Protein AF-A0A7V0X8E1-F1 (afdb_monomer)

Mean predicted aligned error: 9.31 Å

Structure (mmCIF, N/CA/C/O backbone):
data_AF-A0A7V0X8E1-F1
#
_entry.id   AF-A0A7V0X8E1-F1
#
loop_
_atom_site.group_PDB
_atom_site.id
_atom_site.type_symbol
_atom_site.label_atom_id
_atom_site.label_alt_id
_atom_site.label_comp_id
_atom_site.label_asym_id
_atom_site.label_entity_id
_atom_site.label_seq_id
_atom_site.pdbx_PDB_ins_code
_atom_site.Cartn_x
_atom_site.Cartn_y
_atom_site.Cartn_z
_atom_site.occupancy
_atom_site.B_iso_or_equiv
_atom_site.auth_seq_id
_atom_site.auth_comp_id
_atom_site.auth_asym_id
_atom_site.auth_atom_id
_atom_site.pdbx_PDB_model_num
ATOM 1 N N . MET A 1 1 ? 21.067 16.697 -11.226 1.00 57.28 1 MET A N 1
ATOM 2 C CA . MET A 1 1 ? 20.756 16.647 -9.777 1.00 57.28 1 MET A CA 1
ATOM 3 C C . MET A 1 1 ? 19.418 17.304 -9.412 1.00 57.28 1 MET A C 1
ATOM 5 O O . MET A 1 1 ? 18.752 16.781 -8.531 1.00 57.28 1 MET A O 1
ATOM 9 N N . GLY A 1 2 ? 18.959 18.362 -10.102 1.00 72.50 2 GLY A N 1
ATOM 10 C CA . GLY A 1 2 ? 17.669 19.014 -9.795 1.00 72.50 2 GLY A CA 1
ATOM 11 C C . GLY A 1 2 ? 16.407 18.147 -9.963 1.00 72.50 2 GLY A C 1
ATOM 12 O O . GLY A 1 2 ? 15.457 18.308 -9.205 1.00 72.50 2 GLY A O 1
ATOM 13 N N . GLU A 1 3 ? 16.393 17.184 -10.892 1.00 75.25 3 GLU A N 1
ATOM 14 C CA . GLU A 1 3 ? 15.221 16.308 -11.093 1.00 75.25 3 GLU A CA 1
ATOM 15 C C . GLU A 1 3 ? 14.997 15.318 -9.939 1.00 75.25 3 GLU A C 1
ATOM 17 O O . GLU A 1 3 ? 13.858 15.104 -9.531 1.00 75.25 3 GLU A O 1
ATOM 22 N N . ILE A 1 4 ? 16.069 14.800 -9.326 1.00 76.94 4 ILE A N 1
ATOM 23 C CA . ILE A 1 4 ? 15.967 13.937 -8.134 1.00 76.94 4 ILE A CA 1
ATOM 24 C C . ILE A 1 4 ? 15.405 14.744 -6.954 1.00 76.94 4 ILE A C 1
ATOM 26 O O . ILE A 1 4 ? 14.542 14.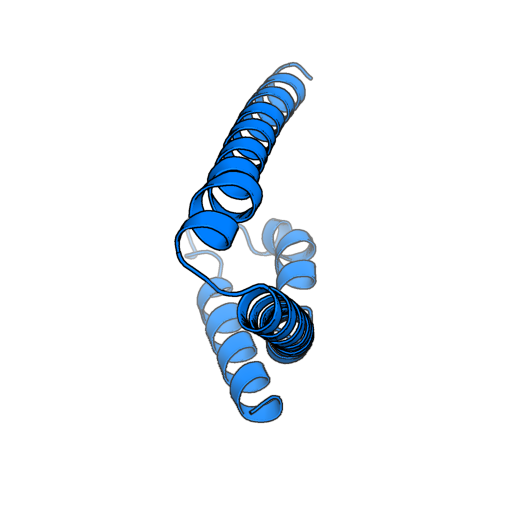262 -6.229 1.00 76.94 4 ILE A O 1
ATOM 30 N N . GLN A 1 5 ? 15.825 16.004 -6.800 1.00 78.44 5 GLN A N 1
ATOM 31 C CA . GLN A 1 5 ? 15.318 16.886 -5.747 1.00 78.44 5 GLN A CA 1
ATOM 32 C C . GLN A 1 5 ? 13.824 17.196 -5.930 1.00 78.44 5 GLN A C 1
ATOM 34 O O . GLN A 1 5 ? 13.054 17.086 -4.978 1.00 78.44 5 GLN A O 1
ATOM 39 N N . LYS A 1 6 ? 13.383 17.505 -7.159 1.00 82.88 6 LYS A N 1
ATOM 40 C CA . LYS A 1 6 ? 11.956 17.695 -7.473 1.00 82.88 6 LYS A CA 1
ATOM 41 C C . LYS A 1 6 ? 11.138 16.423 -7.232 1.00 82.88 6 LYS A C 1
ATOM 43 O O . LYS A 1 6 ? 10.016 16.517 -6.739 1.00 82.88 6 LYS A O 1
ATOM 48 N N . GLN A 1 7 ? 11.678 15.248 -7.562 1.00 82.25 7 GLN A N 1
ATOM 49 C CA . GLN A 1 7 ? 11.017 13.963 -7.325 1.00 82.25 7 GLN A CA 1
ATOM 50 C C . GLN A 1 7 ? 10.872 13.669 -5.828 1.00 82.25 7 GLN A C 1
ATOM 52 O O . GLN A 1 7 ? 9.783 13.296 -5.395 1.00 82.25 7 GLN A O 1
ATOM 57 N N . SER A 1 8 ? 11.918 13.906 -5.035 1.00 86.50 8 SER A N 1
ATOM 58 C CA . SER A 1 8 ? 11.859 13.752 -3.579 1.00 86.50 8 SER A CA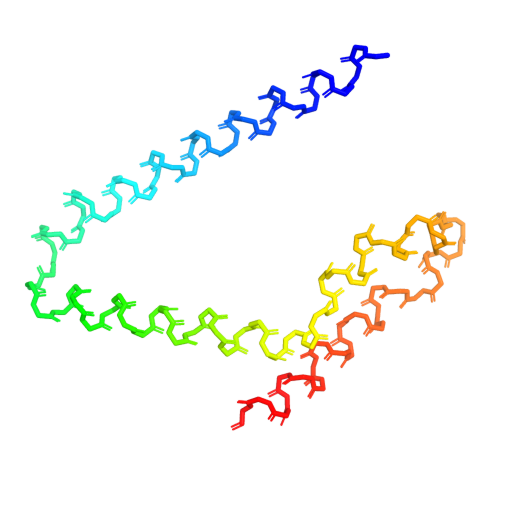 1
ATOM 59 C C . SER A 1 8 ? 10.869 14.720 -2.938 1.00 86.50 8 SER A C 1
ATOM 61 O O . SER A 1 8 ? 10.076 14.297 -2.108 1.00 86.50 8 SER A O 1
ATOM 63 N N . ILE A 1 9 ? 10.840 15.992 -3.357 1.00 89.25 9 ILE A N 1
ATOM 64 C CA . ILE A 1 9 ? 9.880 16.980 -2.830 1.00 89.25 9 ILE A CA 1
ATOM 65 C C . ILE A 1 9 ? 8.440 16.557 -3.134 1.00 89.25 9 ILE A C 1
ATOM 67 O O . ILE A 1 9 ? 7.600 16.555 -2.237 1.00 89.25 9 ILE A O 1
ATOM 71 N N . LYS A 1 10 ? 8.153 16.147 -4.377 1.00 87.44 10 LYS A N 1
ATOM 72 C CA . LYS A 1 10 ? 6.832 15.613 -4.737 1.00 87.44 10 LYS A CA 1
ATOM 73 C C . LYS A 1 10 ? 6.492 14.384 -3.891 1.00 87.44 10 LYS A C 1
ATOM 75 O O . LYS A 1 10 ? 5.392 14.316 -3.356 1.00 87.44 10 LYS A O 1
ATOM 80 N N . GLY A 1 11 ? 7.438 13.458 -3.721 1.00 87.94 11 GLY A N 1
ATOM 81 C CA . GLY A 1 11 ? 7.284 12.273 -2.874 1.00 87.94 11 GLY A CA 1
ATOM 82 C C . GLY A 1 11 ? 6.929 12.622 -1.428 1.00 87.94 11 GLY A C 1
ATOM 83 O O . GLY A 1 11 ? 5.965 12.084 -0.892 1.00 87.94 11 GLY A O 1
ATOM 84 N N . SER A 1 12 ? 7.633 13.580 -0.826 1.00 90.44 12 SER A N 1
ATOM 85 C CA . SER A 1 12 ? 7.347 14.059 0.529 1.00 90.44 12 SER A CA 1
ATOM 86 C C . SER A 1 12 ? 5.965 14.698 0.650 1.00 90.44 12 SER A C 1
ATOM 88 O O . SER A 1 12 ? 5.290 14.481 1.651 1.00 90.44 12 SER A O 1
ATOM 90 N N . ILE A 1 13 ? 5.507 15.440 -0.365 1.00 93.31 13 ILE A N 1
ATOM 91 C CA . ILE A 1 13 ? 4.148 16.005 -0.380 1.00 93.31 13 ILE A CA 1
ATOM 92 C C . ILE A 1 13 ? 3.105 14.880 -0.391 1.00 93.31 13 ILE A C 1
ATOM 94 O O . ILE A 1 13 ? 2.170 14.914 0.407 1.00 93.31 13 ILE A O 1
ATOM 98 N N . TYR A 1 14 ? 3.279 13.857 -1.235 1.00 91.94 14 TYR A N 1
ATOM 99 C CA . TYR A 1 14 ? 2.374 12.702 -1.261 1.00 91.94 14 TYR A CA 1
ATOM 100 C C . TYR A 1 14 ? 2.368 11.937 0.067 1.00 91.94 14 TYR A C 1
ATOM 102 O O . TYR A 1 14 ? 1.297 11.590 0.563 1.00 91.94 14 TYR A O 1
ATOM 110 N N . LEU A 1 15 ? 3.539 11.721 0.674 1.00 91.12 15 LEU A N 1
ATOM 111 C CA . LEU A 1 15 ? 3.648 11.089 1.992 1.00 91.12 15 LEU A CA 1
ATOM 112 C C . LEU A 1 15 ? 2.966 11.931 3.079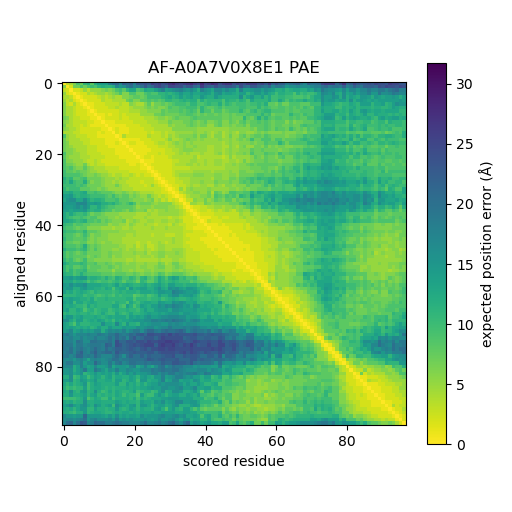 1.00 91.12 15 LEU A C 1
ATOM 114 O O . LEU A 1 15 ? 2.252 11.386 3.921 1.00 91.12 15 LEU A O 1
ATOM 118 N N . GLY A 1 16 ? 3.132 13.255 3.036 1.00 92.88 16 GLY A N 1
ATOM 119 C CA . GLY A 1 16 ? 2.491 14.192 3.957 1.00 92.88 16 GLY A CA 1
ATOM 120 C C . GLY A 1 16 ? 0.967 14.163 3.849 1.00 92.88 16 GLY A C 1
ATOM 121 O O . GLY A 1 16 ? 0.283 14.010 4.859 1.00 92.88 16 GLY A O 1
ATOM 122 N N . LEU A 1 17 ? 0.427 14.221 2.628 1.00 94.25 17 LEU A N 1
ATOM 123 C CA . LEU A 1 17 ? -1.015 14.106 2.380 1.00 94.25 17 LEU A CA 1
ATOM 124 C C . LEU A 1 17 ? -1.569 12.745 2.819 1.00 94.25 17 LEU A C 1
ATOM 126 O O . LEU A 1 17 ? -2.622 12.691 3.450 1.00 94.25 17 LEU A O 1
ATOM 130 N N . GLY A 1 18 ? -0.847 11.656 2.539 1.00 91.56 18 GLY A N 1
ATOM 131 C CA . GLY A 1 18 ? -1.222 10.315 2.990 1.00 91.56 18 GLY A CA 1
ATOM 132 C C . GLY A 1 18 ? -1.256 10.202 4.515 1.00 91.56 18 GLY A C 1
ATOM 133 O O . GLY A 1 18 ? -2.202 9.657 5.079 1.00 91.56 18 GLY A O 1
ATOM 134 N N . THR A 1 19 ? -0.269 10.790 5.191 1.00 92.38 19 THR A N 1
ATOM 135 C CA . THR A 1 19 ? -0.206 10.822 6.659 1.00 92.38 19 THR A CA 1
ATOM 136 C C . THR A 1 19 ? -1.369 11.615 7.246 1.00 92.38 19 THR A C 1
ATOM 138 O O . THR A 1 19 ? -2.010 11.153 8.188 1.00 92.38 19 THR A O 1
ATOM 141 N N . LEU A 1 20 ? -1.697 12.772 6.662 1.00 94.62 20 LEU A N 1
ATOM 142 C CA . LEU A 1 20 ? -2.854 13.566 7.073 1.00 94.62 20 LEU A CA 1
ATOM 143 C C . LEU A 1 20 ? -4.160 12.784 6.890 1.00 94.62 20 LEU A C 1
ATOM 145 O O . LEU A 1 20 ? -4.949 12.697 7.825 1.00 94.62 20 LEU A O 1
ATOM 149 N N . ALA A 1 21 ? -4.371 12.152 5.735 1.00 92.62 21 ALA A N 1
ATOM 150 C CA . ALA A 1 21 ? -5.561 11.335 5.491 1.00 92.62 21 ALA A CA 1
ATOM 151 C C . ALA A 1 21 ? -5.680 10.160 6.483 1.00 92.62 21 ALA A C 1
ATOM 153 O O . ALA A 1 21 ? -6.764 9.896 7.014 1.00 92.62 21 ALA A O 1
ATOM 154 N N . GLY A 1 22 ? -4.560 9.495 6.785 1.00 89.56 22 GLY A N 1
ATOM 155 C CA . GLY A 1 22 ? -4.492 8.444 7.800 1.00 89.56 22 GLY A CA 1
ATOM 156 C C . GLY A 1 22 ? -4.831 8.965 9.197 1.00 89.56 22 GLY A C 1
ATOM 157 O O . GLY A 1 22 ? -5.615 8.340 9.908 1.00 89.56 22 GLY A O 1
ATOM 158 N N . PHE A 1 23 ? -4.318 10.141 9.566 1.00 90.38 23 PHE A N 1
ATOM 159 C CA . PHE A 1 23 ? -4.634 10.794 10.835 1.00 90.38 23 PHE A CA 1
ATOM 160 C C . PHE A 1 23 ? -6.120 11.148 10.943 1.00 90.38 23 PHE A C 1
ATOM 162 O O . PHE A 1 23 ? -6.753 10.799 11.934 1.00 90.38 23 PHE A O 1
ATOM 169 N N . LEU A 1 24 ? -6.709 11.776 9.921 1.00 92.69 24 LEU A N 1
ATOM 170 C CA . LEU A 1 24 ? -8.142 12.081 9.918 1.00 92.69 24 LEU A CA 1
ATOM 171 C C . LEU A 1 24 ? -8.982 10.809 10.091 1.00 92.69 24 LEU A C 1
ATOM 173 O O . LEU A 1 24 ? -9.921 10.784 10.886 1.00 92.69 24 LEU A O 1
ATOM 177 N N . THR A 1 25 ? -8.619 9.731 9.402 1.00 88.06 25 THR A N 1
ATOM 178 C CA . THR A 1 25 ? -9.364 8.471 9.481 1.00 88.06 25 THR A CA 1
ATOM 179 C C . THR A 1 25 ? -9.216 7.816 10.856 1.00 88.06 25 THR A C 1
ATOM 181 O O . THR A 1 25 ? -10.214 7.486 11.492 1.00 88.06 25 THR A O 1
ATOM 184 N N . ASN A 1 26 ? -7.989 7.680 11.360 1.00 86.44 26 ASN A N 1
ATOM 185 C CA . ASN A 1 26 ? -7.717 6.904 12.569 1.00 86.44 26 ASN A CA 1
ATOM 186 C C . ASN A 1 26 ? -7.964 7.694 13.868 1.00 86.44 26 ASN A C 1
ATOM 188 O O . ASN A 1 26 ? -8.380 7.114 14.864 1.00 86.44 26 ASN A O 1
ATOM 192 N N . ALA A 1 27 ? -7.727 9.012 13.873 1.00 84.88 27 ALA A N 1
ATOM 193 C CA . ALA A 1 27 ? -7.847 9.856 15.066 1.00 84.88 27 ALA A CA 1
ATOM 194 C C . ALA A 1 27 ? -9.190 10.595 15.173 1.00 84.88 27 ALA A C 1
ATOM 196 O O . ALA A 1 27 ? -9.584 10.963 16.276 1.00 84.88 27 ALA A O 1
ATOM 197 N N . ILE A 1 28 ? -9.897 10.826 14.058 1.00 84.19 28 ILE A N 1
ATOM 198 C CA . ILE A 1 28 ? -11.180 11.552 14.062 1.00 84.19 28 ILE A CA 1
ATOM 199 C C . ILE A 1 28 ? -12.339 10.618 13.709 1.00 84.19 28 ILE A C 1
ATOM 201 O O . ILE A 1 28 ? -13.316 10.554 14.453 1.00 84.19 28 ILE A O 1
ATOM 205 N N . VAL A 1 29 ? -12.253 9.893 12.588 1.00 85.31 29 VAL A N 1
ATOM 206 C CA . VAL A 1 29 ? -13.379 9.083 12.087 1.00 85.31 29 VAL A CA 1
ATOM 207 C C . VAL A 1 29 ? -13.572 7.814 12.916 1.00 85.31 29 VAL A C 1
ATOM 209 O O . VAL A 1 29 ? -14.671 7.573 13.410 1.00 85.31 29 VAL A O 1
ATOM 212 N N . PHE A 1 30 ? -12.519 7.024 13.119 1.00 84.69 30 PHE A N 1
ATOM 213 C CA . PHE A 1 30 ? -12.593 5.757 13.850 1.00 84.69 30 PHE A CA 1
ATOM 214 C C . PHE A 1 30 ? -13.128 5.899 15.280 1.00 84.69 30 PHE A C 1
ATOM 216 O O . PHE A 1 30 ? -14.107 5.226 15.581 1.00 84.69 30 PHE A O 1
ATOM 223 N N . PRO A 1 31 ? -12.614 6.789 16.149 1.00 83.81 31 PRO A N 1
ATOM 224 C CA . PRO A 1 31 ? -13.143 6.922 17.509 1.00 83.81 31 PRO A CA 1
ATOM 225 C C . PRO A 1 31 ? -14.555 7.519 17.575 1.00 83.81 31 PRO A C 1
ATOM 227 O O . PRO A 1 31 ? -15.227 7.365 18.590 1.00 83.81 31 PRO A O 1
ATOM 230 N N . ARG A 1 32 ? -15.026 8.204 16.521 1.00 83.38 32 ARG A N 1
ATOM 231 C CA . ARG A 1 32 ? -16.394 8.745 16.462 1.00 83.38 32 ARG A CA 1
ATOM 232 C C . ARG A 1 32 ? -17.419 7.710 15.985 1.00 83.38 32 ARG A C 1
ATOM 234 O O . ARG A 1 32 ? -18.588 7.827 16.340 1.00 83.38 32 ARG A O 1
ATOM 241 N N . VAL A 1 33 ? -17.004 6.740 15.170 1.00 82.62 33 VAL A N 1
ATOM 242 C CA . VAL A 1 33 ? -17.902 5.766 14.519 1.00 82.62 33 VAL A CA 1
ATOM 243 C C . VAL A 1 33 ? -17.801 4.367 15.137 1.00 82.62 33 VAL A C 1
ATOM 245 O O . VAL A 1 33 ? -18.781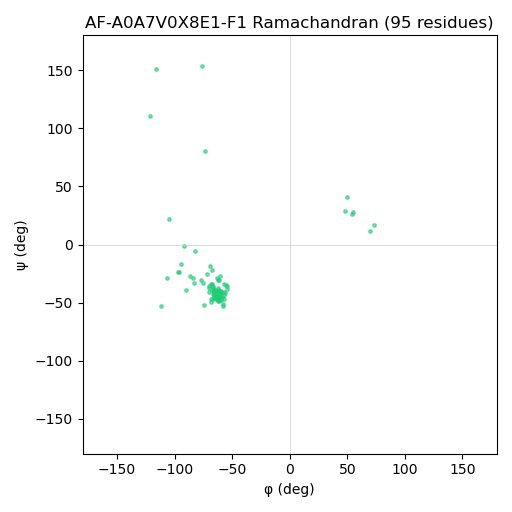 3.627 15.122 1.00 82.62 33 VAL A O 1
ATOM 248 N N . LEU A 1 34 ? -16.643 3.997 15.690 1.00 81.94 34 LEU A N 1
ATOM 249 C CA . LEU A 1 34 ? -16.337 2.652 16.182 1.00 81.94 34 LEU A CA 1
ATOM 250 C C . LEU A 1 34 ? -16.088 2.649 17.692 1.00 81.94 34 LEU A C 1
ATOM 252 O O . LEU A 1 34 ? -15.591 3.613 18.272 1.00 81.94 34 LEU A O 1
ATOM 256 N N . GLN A 1 35 ? -16.382 1.517 18.327 1.00 83.56 35 GLN A N 1
ATOM 257 C CA . GLN A 1 35 ? -16.024 1.271 19.723 1.00 83.56 35 GLN A CA 1
ATOM 258 C C . GLN A 1 35 ? -14.529 0.932 19.857 1.00 83.56 35 GLN A C 1
ATOM 260 O O . GLN A 1 35 ? -13.915 0.374 18.947 1.00 83.56 35 GLN A O 1
ATOM 265 N N . THR A 1 36 ? -13.927 1.203 21.020 1.00 82.00 36 THR A N 1
ATOM 266 C CA . THR A 1 36 ? -12.487 0.981 21.272 1.00 82.00 36 THR A CA 1
ATOM 267 C C . THR A 1 36 ? -12.033 -0.458 20.989 1.00 82.00 36 THR A C 1
ATOM 269 O O . THR A 1 36 ? -10.935 -0.677 20.478 1.00 82.00 36 THR A O 1
ATOM 272 N N . ASN A 1 37 ? -12.886 -1.450 21.266 1.00 82.06 37 ASN A N 1
ATOM 273 C CA . ASN A 1 37 ? -12.609 -2.862 20.979 1.00 82.06 37 ASN A CA 1
ATOM 274 C C . ASN A 1 37 ? -12.529 -3.160 19.468 1.00 82.06 37 ASN A C 1
ATOM 276 O O . ASN A 1 37 ? -11.677 -3.935 19.039 1.00 82.06 37 ASN A O 1
ATOM 280 N N . GLN A 1 38 ? -13.373 -2.522 18.656 1.00 85.00 38 GLN A N 1
ATOM 281 C CA . GLN A 1 38 ? -13.409 -2.681 17.204 1.00 85.00 38 GLN A CA 1
ATOM 282 C C . GLN A 1 38 ? -12.171 -2.058 16.561 1.00 85.00 38 GLN A C 1
ATOM 284 O O . GLN A 1 38 ? -11.603 -2.643 15.644 1.00 85.00 38 GLN A O 1
ATOM 289 N N . ILE A 1 39 ? -11.702 -0.920 17.079 1.00 86.38 39 ILE A N 1
ATOM 290 C CA . ILE A 1 39 ? -10.473 -0.269 16.603 1.00 86.38 39 ILE A CA 1
ATOM 291 C C . ILE A 1 39 ? -9.254 -1.174 16.837 1.00 86.38 39 ILE A C 1
ATOM 293 O O . ILE A 1 39 ? -8.433 -1.360 15.934 1.00 86.38 39 ILE A O 1
ATOM 297 N N . GLY A 1 40 ? -9.155 -1.787 18.023 1.00 85.81 40 GLY A N 1
ATOM 298 C CA . GLY A 1 40 ? -8.096 -2.753 18.330 1.00 85.81 40 GLY A CA 1
ATOM 299 C C . GLY A 1 40 ? -8.143 -3.981 17.417 1.00 85.81 40 GLY A C 1
ATOM 300 O O . GLY A 1 40 ? -7.119 -4.388 16.870 1.00 85.81 40 GLY A O 1
ATOM 301 N N . LEU A 1 41 ? -9.341 -4.521 17.182 1.00 89.12 41 LEU A N 1
ATOM 302 C CA . LEU A 1 41 ? -9.545 -5.674 16.307 1.00 89.12 41 LEU A CA 1
ATOM 303 C C . LEU A 1 41 ? -9.170 -5.368 14.848 1.00 89.12 41 LEU A C 1
ATOM 305 O O . LEU A 1 41 ? -8.419 -6.131 14.243 1.00 89.12 41 LEU A O 1
ATOM 309 N N . ILE A 1 42 ? -9.612 -4.231 14.302 1.00 89.94 42 ILE A N 1
ATOM 310 C CA . ILE A 1 42 ? -9.247 -3.788 12.946 1.00 89.94 42 ILE A CA 1
ATOM 311 C C . ILE A 1 42 ? -7.731 -3.606 12.824 1.00 89.94 42 ILE A C 1
ATOM 313 O O . ILE A 1 42 ? -7.147 -4.029 11.831 1.00 89.94 42 ILE A O 1
ATOM 317 N N . SER A 1 43 ? -7.077 -3.027 13.834 1.00 87.75 43 SER A N 1
ATOM 318 C CA . SER A 1 43 ? -5.623 -2.819 13.820 1.00 87.75 43 SER A CA 1
ATOM 319 C C . SER A 1 43 ? -4.853 -4.141 13.740 1.00 87.75 43 SER A C 1
ATOM 321 O O . SER A 1 43 ? -3.899 -4.256 12.970 1.00 87.75 43 SER A O 1
ATOM 323 N N . ILE A 1 44 ? -5.293 -5.160 14.485 1.00 91.62 44 ILE A N 1
ATOM 324 C CA . ILE A 1 44 ? -4.699 -6.501 14.438 1.00 91.62 44 ILE A CA 1
ATOM 325 C C . ILE A 1 44 ? -4.955 -7.151 13.075 1.00 91.62 44 ILE A C 1
ATOM 327 O O . ILE A 1 44 ? -4.019 -7.657 12.459 1.00 91.62 44 ILE A O 1
ATOM 331 N N . LEU A 1 45 ? -6.189 -7.098 12.564 1.00 91.69 45 LEU A N 1
ATOM 332 C CA . LEU A 1 45 ? -6.517 -7.643 11.243 1.00 91.69 45 LEU A CA 1
ATOM 333 C C . LEU A 1 45 ? -5.700 -6.982 10.128 1.00 91.69 45 LEU A C 1
ATOM 335 O O . LEU A 1 45 ? -5.211 -7.672 9.235 1.00 91.69 45 LEU A O 1
ATOM 339 N N . LEU A 1 46 ? -5.496 -5.664 10.195 1.00 90.88 46 LEU A N 1
ATOM 340 C CA . LEU A 1 46 ? -4.636 -4.940 9.262 1.00 90.88 46 LEU A CA 1
ATOM 341 C C . LEU A 1 46 ? -3.184 -5.410 9.360 1.00 90.88 46 LEU A C 1
ATOM 343 O O . LEU A 1 46 ? -2.570 -5.669 8.328 1.00 90.88 46 LEU A O 1
ATOM 347 N N . ALA A 1 47 ? -2.646 -5.579 10.571 1.00 90.88 47 ALA A N 1
ATOM 348 C CA . ALA A 1 47 ? -1.289 -6.088 10.761 1.00 90.88 47 ALA A CA 1
ATOM 349 C C . ALA A 1 47 ? -1.115 -7.491 10.152 1.00 90.88 47 ALA A C 1
ATOM 351 O O . ALA A 1 47 ? -0.163 -7.722 9.406 1.00 90.88 47 ALA A O 1
ATOM 352 N N . TYR A 1 48 ? -2.069 -8.397 10.390 1.00 90.94 48 TYR A N 1
ATOM 353 C CA . TYR A 1 48 ? -2.087 -9.714 9.750 1.00 90.94 48 TYR A CA 1
ATOM 354 C C . TYR A 1 48 ? -2.148 -9.593 8.226 1.00 90.94 48 TYR A C 1
ATOM 356 O O . TYR A 1 48 ? -1.333 -10.193 7.532 1.00 90.94 48 TYR A O 1
ATOM 364 N N . THR A 1 49 ? -3.044 -8.759 7.698 1.00 89.31 49 THR A N 1
ATOM 365 C CA . THR A 1 49 ? -3.192 -8.540 6.250 1.00 89.31 49 THR A CA 1
ATOM 366 C C . THR A 1 49 ? -1.889 -8.063 5.608 1.00 89.31 49 THR A C 1
ATOM 368 O O . THR A 1 49 ? -1.528 -8.529 4.531 1.00 89.31 49 THR A O 1
ATOM 371 N N . VAL A 1 50 ? -1.149 -7.164 6.265 1.00 88.75 50 VAL A N 1
ATOM 372 C CA . VAL A 1 50 ? 0.148 -6.678 5.768 1.00 88.75 50 VAL A CA 1
ATOM 373 C C . VAL A 1 50 ? 1.173 -7.811 5.708 1.00 88.75 50 VAL A C 1
ATOM 375 O O . VAL A 1 50 ? 1.842 -7.963 4.687 1.00 88.75 50 VAL A O 1
ATOM 378 N N . ILE A 1 51 ? 1.262 -8.642 6.750 1.00 87.00 51 ILE A N 1
ATOM 379 C CA . ILE A 1 51 ? 2.173 -9.797 6.775 1.00 87.00 51 ILE A CA 1
ATOM 380 C C . ILE A 1 51 ? 1.814 -10.785 5.658 1.00 87.00 51 ILE A C 1
ATOM 382 O O . ILE A 1 51 ? 2.682 -11.173 4.873 1.00 87.00 51 ILE A O 1
ATOM 386 N N . PHE A 1 52 ? 0.533 -11.138 5.536 1.00 84.25 52 PHE A N 1
ATOM 387 C CA . PHE A 1 52 ? 0.038 -12.027 4.486 1.00 84.25 52 PHE A CA 1
ATOM 388 C C . PHE A 1 52 ? 0.282 -11.461 3.083 1.00 84.25 52 PHE A C 1
ATOM 390 O O . PHE A 1 52 ? 0.708 -12.195 2.199 1.00 84.25 52 PHE A O 1
ATOM 397 N N . SER A 1 53 ? 0.097 -10.157 2.873 1.00 84.88 53 SER A N 1
ATOM 398 C CA . SER A 1 53 ? 0.393 -9.484 1.600 1.00 84.88 53 SER A CA 1
ATOM 399 C C . SER A 1 53 ? 1.883 -9.539 1.251 1.00 84.88 53 SER A C 1
ATOM 401 O O . SER A 1 53 ? 2.271 -9.790 0.105 1.00 84.88 53 SER A O 1
ATOM 403 N N . GLN A 1 54 ? 2.754 -9.366 2.245 1.00 81.81 54 GLN A N 1
ATOM 404 C CA . GLN A 1 54 ? 4.194 -9.422 2.034 1.00 81.81 54 GLN A CA 1
ATOM 405 C C . GLN A 1 54 ? 4.652 -10.826 1.621 1.00 81.81 54 GLN A C 1
ATOM 407 O O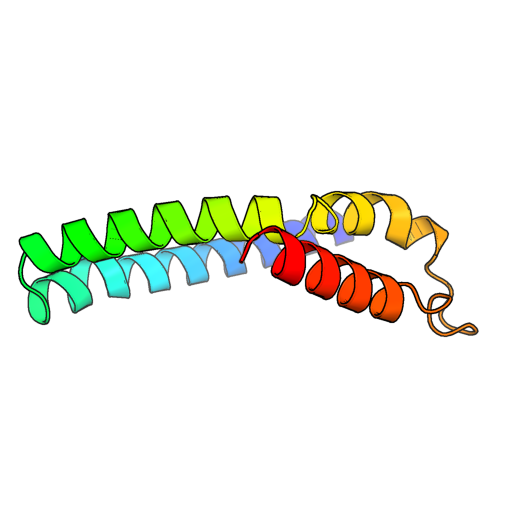 . GLN A 1 54 ? 5.443 -10.957 0.685 1.00 81.81 54 GLN A O 1
ATOM 412 N N . ILE A 1 55 ? 4.096 -11.862 2.256 1.00 80.88 55 ILE A N 1
ATOM 413 C CA . ILE A 1 55 ? 4.337 -13.270 1.914 1.00 80.88 55 ILE A CA 1
ATOM 414 C C . ILE A 1 55 ? 3.715 -13.612 0.554 1.00 80.88 55 ILE A C 1
ATOM 416 O O . ILE A 1 55 ? 4.395 -14.165 -0.307 1.00 80.88 55 ILE A O 1
ATOM 420 N N . GLY A 1 56 ? 2.463 -13.218 0.318 1.00 77.00 56 GLY A N 1
ATOM 421 C CA . GLY A 1 56 ? 1.728 -13.487 -0.918 1.00 77.00 56 GLY A CA 1
ATOM 422 C C . GLY A 1 56 ? 2.282 -12.756 -2.141 1.00 77.00 56 GLY A C 1
ATOM 423 O O . GLY A 1 56 ? 2.102 -13.201 -3.265 1.00 77.00 56 GLY A O 1
ATOM 424 N N . SER A 1 57 ? 3.024 -11.665 -1.955 1.00 75.81 57 SER A N 1
ATOM 425 C CA . SER A 1 57 ? 3.775 -11.046 -3.052 1.00 75.81 57 SER A CA 1
ATOM 426 C C . SER A 1 57 ? 5.127 -11.719 -3.320 1.00 75.81 57 SER A C 1
ATOM 428 O O . SER A 1 57 ? 5.806 -11.323 -4.265 1.00 75.81 57 SER A O 1
ATOM 430 N N . LEU A 1 58 ? 5.548 -12.700 -2.505 1.00 77.00 58 LEU A N 1
ATOM 431 C CA . LEU A 1 58 ? 6.833 -13.420 -2.577 1.00 77.00 58 LEU A CA 1
ATOM 432 C C . LEU A 1 58 ? 8.059 -12.494 -2.727 1.00 77.00 58 LEU A C 1
ATOM 434 O O . LEU A 1 58 ? 9.066 -12.852 -3.338 1.00 77.00 58 LEU A O 1
ATOM 438 N N . GLY A 1 59 ? 7.975 -11.261 -2.216 1.00 72.81 59 GLY A N 1
ATOM 439 C CA . GLY A 1 59 ? 9.025 -10.251 -2.388 1.00 72.81 59 GLY A CA 1
ATOM 440 C C . GLY A 1 59 ? 9.174 -9.716 -3.822 1.00 72.81 59 GLY A C 1
ATOM 441 O O . GLY A 1 59 ? 10.123 -8.979 -4.106 1.00 72.81 59 GLY A O 1
ATOM 442 N N . PHE A 1 60 ? 8.232 -10.010 -4.725 1.00 75.19 60 PHE A N 1
ATOM 443 C CA . PHE A 1 60 ? 8.256 -9.578 -6.124 1.00 75.19 60 PHE A CA 1
ATOM 444 C C . PHE A 1 60 ? 8.248 -8.051 -6.274 1.00 75.19 60 PHE A C 1
ATOM 446 O O . PHE A 1 60 ? 8.831 -7.522 -7.220 1.00 75.19 60 PHE A O 1
ATOM 453 N N . ASN A 1 61 ? 7.686 -7.320 -5.305 1.00 74.50 61 ASN A N 1
ATOM 454 C CA . ASN A 1 61 ? 7.811 -5.860 -5.226 1.00 74.50 61 ASN A CA 1
ATOM 455 C C . ASN A 1 61 ? 9.282 -5.401 -5.193 1.00 74.50 61 ASN A C 1
ATOM 457 O O . ASN A 1 61 ? 9.659 -4.459 -5.890 1.00 74.50 61 ASN A O 1
ATOM 461 N N . SER A 1 62 ? 10.137 -6.102 -4.442 1.00 70.81 62 SER A N 1
ATOM 462 C CA . SER A 1 62 ? 11.563 -5.778 -4.328 1.00 70.81 62 SER A CA 1
ATOM 463 C C . SER A 1 62 ? 12.368 -6.224 -5.553 1.00 70.81 62 SER A C 1
ATOM 465 O O . SER A 1 62 ? 13.358 -5.589 -5.916 1.00 70.81 62 SER A O 1
ATOM 467 N N . ILE A 1 63 ? 11.943 -7.306 -6.214 1.00 74.00 63 ILE A N 1
ATOM 468 C CA . ILE A 1 63 ? 12.525 -7.746 -7.491 1.00 74.00 63 ILE A CA 1
ATOM 469 C C . ILE A 1 63 ? 12.150 -6.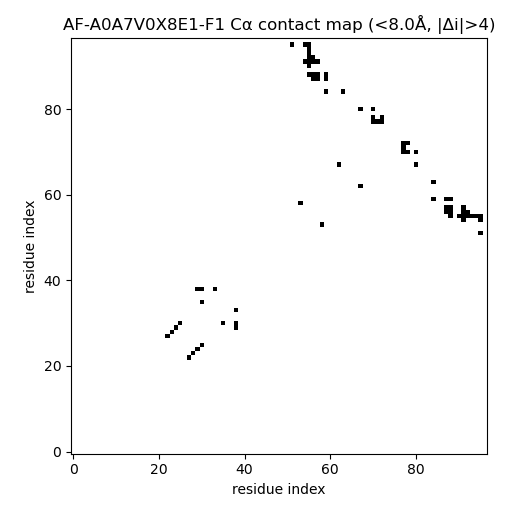7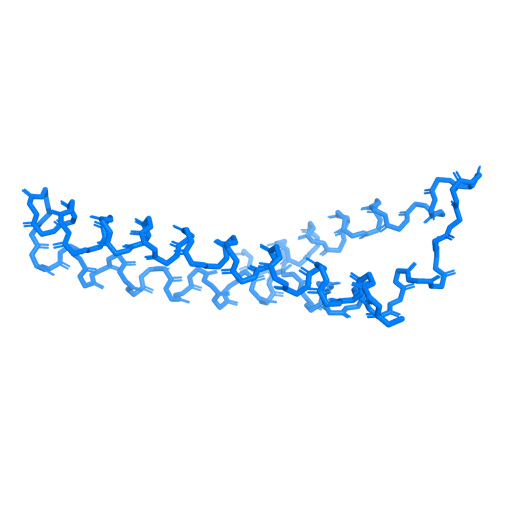53 -8.592 1.00 74.00 63 ILE A C 1
ATOM 471 O O . ILE A 1 63 ? 12.999 -6.372 -9.388 1.00 74.00 63 ILE A O 1
ATOM 475 N N . THR A 1 64 ? 10.910 -6.264 -8.598 1.00 74.31 64 THR A N 1
ATOM 476 C CA . THR A 1 64 ? 10.427 -5.267 -9.555 1.00 74.31 64 THR A CA 1
ATOM 477 C C . THR A 1 64 ? 11.273 -4.006 -9.500 1.00 74.31 64 THR A C 1
ATOM 479 O O . THR A 1 64 ? 11.837 -3.617 -10.513 1.00 74.31 64 THR A O 1
ATOM 482 N N . THR A 1 65 ? 11.476 -3.397 -8.335 1.00 69.88 65 THR A N 1
ATOM 483 C CA . THR A 1 65 ? 12.269 -2.157 -8.246 1.00 69.88 65 THR A CA 1
ATOM 484 C C . THR A 1 65 ? 13.726 -2.323 -8.695 1.00 69.88 65 THR A C 1
ATOM 486 O O . THR A 1 65 ? 14.301 -1.383 -9.244 1.00 69.88 65 THR A O 1
ATOM 489 N N . ARG A 1 66 ? 14.318 -3.514 -8.525 1.00 70.69 66 ARG A N 1
ATOM 490 C CA . ARG A 1 66 ? 15.724 -3.791 -8.867 1.00 70.69 66 ARG A CA 1
ATOM 491 C C . ARG A 1 66 ? 15.938 -4.285 -10.300 1.00 70.69 66 ARG A C 1
ATOM 493 O O . ARG A 1 66 ? 16.924 -3.910 -10.929 1.00 70.69 66 ARG A O 1
ATOM 500 N N . LEU A 1 67 ? 15.046 -5.131 -10.808 1.00 70.44 67 LEU A N 1
ATOM 501 C CA . LEU A 1 67 ? 15.170 -5.795 -12.109 1.00 70.44 67 LEU A CA 1
ATOM 502 C C . LEU A 1 67 ? 14.408 -5.056 -13.215 1.00 70.44 67 LEU A C 1
ATOM 504 O O . LEU A 1 67 ? 14.800 -5.140 -14.377 1.00 70.44 67 LEU A O 1
ATOM 508 N N . PHE A 1 68 ? 13.381 -4.266 -12.884 1.00 67.88 68 PHE A N 1
ATOM 509 C CA . PHE A 1 68 ? 12.636 -3.487 -13.876 1.00 67.88 68 PHE A CA 1
ATOM 510 C C . PHE A 1 68 ? 13.517 -2.575 -14.748 1.00 67.88 68 PHE A C 1
ATOM 512 O O . PHE A 1 68 ? 13.266 -2.544 -15.949 1.00 67.88 68 PHE A O 1
ATOM 519 N N . PRO A 1 69 ? 14.579 -1.900 -14.248 1.00 66.31 69 PRO A N 1
ATOM 520 C CA . PRO A 1 69 ? 15.485 -1.125 -15.101 1.00 66.31 69 PRO A CA 1
ATOM 521 C C . PRO A 1 69 ? 16.141 -1.953 -16.219 1.00 66.31 69 PRO A C 1
ATOM 523 O O . PRO A 1 69 ? 16.328 -1.431 -17.312 1.00 66.31 69 PRO A O 1
ATOM 526 N N . TYR A 1 70 ? 16.431 -3.239 -15.976 1.00 64.06 70 TYR A N 1
ATOM 527 C CA . TYR A 1 70 ? 17.007 -4.160 -16.967 1.00 64.06 70 TYR A CA 1
ATOM 528 C C . TYR A 1 70 ? 15.982 -4.625 -18.010 1.00 64.06 70 TYR A C 1
ATOM 530 O O . TYR A 1 70 ? 16.323 -4.823 -19.174 1.00 64.06 70 TYR A O 1
ATOM 538 N N . PHE A 1 71 ? 14.713 -4.763 -17.619 1.00 60.50 71 PHE A N 1
ATOM 539 C CA . PHE A 1 71 ? 13.622 -5.161 -18.517 1.00 60.50 71 PHE A CA 1
ATOM 540 C C . PHE A 1 71 ? 12.897 -3.968 -19.162 1.00 60.50 71 PHE A C 1
ATOM 542 O O . PHE A 1 71 ? 11.996 -4.159 -19.987 1.00 60.50 71 PHE A O 1
ATOM 549 N N . ARG A 1 72 ? 13.291 -2.730 -18.832 1.00 57.28 72 ARG A N 1
ATOM 550 C CA . ARG A 1 72 ? 12.663 -1.489 -19.297 1.00 57.28 72 ARG A CA 1
ATOM 551 C C . ARG A 1 72 ? 12.992 -1.214 -20.768 1.00 57.28 72 ARG A C 1
ATOM 553 O O . ARG A 1 72 ? 13.822 -0.375 -21.092 1.00 57.28 72 ARG A O 1
ATOM 560 N N . ASN A 1 73 ? 12.274 -1.887 -21.663 1.00 64.69 73 ASN A N 1
ATOM 561 C CA . ASN A 1 73 ? 12.277 -1.601 -23.094 1.00 64.69 73 ASN A CA 1
ATOM 562 C C . ASN A 1 73 ? 10.848 -1.277 -23.566 1.00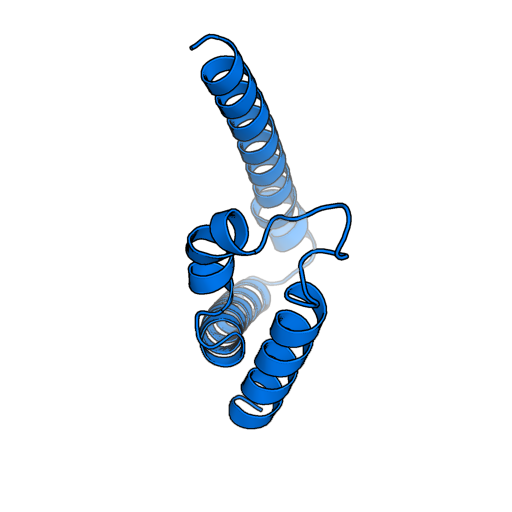 64.69 73 ASN A C 1
ATOM 564 O O . ASN A 1 73 ? 9.977 -2.149 -23.553 1.00 64.69 73 ASN A O 1
ATOM 568 N N . ALA A 1 74 ? 10.605 -0.014 -23.933 1.00 59.94 74 ALA A N 1
ATOM 569 C CA . ALA A 1 74 ? 9.287 0.480 -24.337 1.00 59.94 74 ALA A CA 1
ATOM 570 C C . ALA A 1 74 ? 8.817 -0.129 -25.671 1.00 59.94 74 ALA A C 1
ATOM 572 O O . ALA A 1 74 ? 7.636 -0.433 -25.813 1.00 59.94 74 ALA A O 1
ATOM 573 N N . GLU A 1 75 ? 9.737 -0.405 -26.602 1.00 59.59 75 GLU A N 1
ATOM 574 C CA . GLU A 1 75 ? 9.402 -0.999 -27.906 1.00 59.59 75 GLU A CA 1
ATOM 575 C C . GLU A 1 75 ? 8.990 -2.474 -27.804 1.00 59.59 75 GLU A C 1
ATOM 577 O O . GLU A 1 75 ? 8.214 -2.966 -28.617 1.00 59.59 75 GLU A O 1
ATOM 582 N N . LYS A 1 76 ? 9.444 -3.182 -26.762 1.00 61.81 76 LYS A N 1
ATOM 583 C CA . LYS A 1 76 ? 9.119 -4.600 -26.523 1.00 61.81 76 LYS A CA 1
ATOM 584 C C . LYS A 1 76 ? 8.102 -4.821 -25.397 1.00 61.81 76 LYS A C 1
ATOM 586 O O . LYS A 1 76 ? 8.081 -5.900 -24.804 1.00 61.81 76 LYS A O 1
ATOM 591 N N . LYS A 1 77 ? 7.281 -3.816 -25.053 1.00 61.34 77 LYS A N 1
ATOM 592 C CA . LYS A 1 77 ? 6.290 -3.882 -23.950 1.00 61.34 77 LYS A CA 1
ATOM 593 C C . LYS A 1 77 ? 6.887 -4.394 -22.623 1.00 61.34 77 LYS A C 1
ATOM 595 O O . LYS A 1 77 ? 6.289 -5.226 -21.939 1.00 61.34 77 LYS A O 1
ATOM 600 N N . HIS A 1 78 ? 8.099 -3.957 -22.278 1.00 63.41 78 HIS A N 1
ATOM 601 C CA . HIS A 1 78 ? 8.833 -4.411 -21.088 1.00 63.41 78 HIS A CA 1
ATOM 602 C C . HIS A 1 78 ? 9.016 -5.943 -20.992 1.00 63.41 78 HIS A C 1
ATOM 604 O O . HIS A 1 78 ? 9.083 -6.485 -19.891 1.00 63.41 78 HIS A O 1
ATOM 610 N N . HIS A 1 79 ? 9.052 -6.655 -22.129 1.00 63.72 79 HIS A N 1
ATOM 611 C CA . HIS A 1 79 ? 9.196 -8.118 -22.219 1.00 63.72 79 HIS A CA 1
ATOM 612 C C . HIS A 1 79 ? 8.167 -8.923 -21.400 1.00 63.72 79 HIS A C 1
ATOM 614 O O . HIS A 1 79 ? 8.446 -10.041 -20.977 1.00 63.72 79 HIS A O 1
ATOM 620 N N . GLY A 1 80 ? 6.977 -8.365 -21.145 1.00 64.94 80 GLY A N 1
ATOM 621 C CA . GLY A 1 80 ? 5.955 -9.050 -20.347 1.00 64.94 80 GLY A CA 1
ATOM 622 C C . GLY A 1 80 ? 6.260 -9.107 -18.845 1.00 64.94 80 GLY A C 1
ATOM 623 O O . GLY A 1 80 ? 5.610 -9.862 -18.128 1.00 64.94 80 GLY A O 1
ATOM 624 N N . PHE A 1 81 ? 7.189 -8.284 -18.342 1.00 69.88 81 PHE A N 1
ATOM 625 C CA . PHE A 1 81 ? 7.539 -8.211 -16.916 1.00 69.88 81 PHE A CA 1
ATOM 626 C C . PHE A 1 81 ? 6.322 -7.935 -16.016 1.00 69.88 81 PHE A C 1
ATOM 628 O O . PHE A 1 81 ? 6.204 -8.489 -14.927 1.00 69.88 81 PHE A O 1
ATOM 635 N N . ILE A 1 82 ? 5.371 -7.134 -16.506 1.00 68.75 82 ILE A N 1
ATOM 636 C CA . ILE A 1 82 ? 4.099 -6.869 -15.818 1.00 68.75 82 ILE A CA 1
ATOM 637 C C . ILE A 1 82 ? 3.254 -8.152 -15.729 1.00 68.75 82 ILE A C 1
ATOM 639 O O . ILE A 1 82 ? 2.696 -8.442 -14.676 1.00 68.75 82 ILE A O 1
ATOM 643 N N . GLY A 1 83 ? 3.206 -8.956 -16.798 1.00 73.12 83 GLY A N 1
ATOM 644 C CA . GLY A 1 83 ? 2.500 -10.241 -16.812 1.00 73.12 83 GLY A CA 1
ATOM 645 C C . GLY A 1 83 ? 3.125 -11.270 -15.868 1.00 73.12 83 GLY A C 1
ATOM 646 O O . GLY A 1 83 ? 2.403 -11.952 -15.147 1.00 73.12 83 GLY A O 1
ATOM 647 N N . LEU A 1 84 ? 4.460 -11.324 -15.799 1.00 74.56 84 LEU A N 1
ATOM 648 C CA . LEU A 1 84 ? 5.172 -12.137 -14.808 1.00 74.56 84 LEU A CA 1
ATOM 649 C C . LEU A 1 84 ? 4.880 -11.673 -13.379 1.00 74.56 84 LEU A C 1
ATOM 651 O O . LEU A 1 84 ? 4.664 -12.510 -12.513 1.00 74.56 84 LEU A O 1
ATOM 655 N N . GLY A 1 85 ? 4.808 -10.365 -13.128 1.00 75.50 85 GLY A N 1
ATOM 656 C CA . GLY A 1 85 ? 4.466 -9.854 -11.801 1.00 75.50 85 GLY A CA 1
ATOM 657 C C . GLY A 1 85 ? 3.049 -10.178 -11.363 1.00 75.50 85 GLY A C 1
ATOM 658 O O . GLY A 1 85 ? 2.841 -10.537 -10.205 1.00 75.50 85 GLY A O 1
ATOM 659 N N . VAL A 1 86 ? 2.091 -10.132 -12.289 1.00 75.38 86 VAL A N 1
ATOM 660 C CA . VAL A 1 86 ? 0.723 -10.590 -12.027 1.00 75.38 86 VAL A CA 1
ATOM 661 C C . VAL A 1 86 ? 0.703 -12.093 -11.761 1.00 75.38 86 VAL A C 1
ATOM 663 O O . VAL A 1 86 ? 0.111 -12.498 -10.772 1.00 75.38 86 VAL A O 1
ATOM 666 N N . LEU A 1 87 ? 1.392 -12.912 -12.566 1.00 79.19 87 LEU A N 1
ATOM 667 C CA . LEU A 1 87 ? 1.480 -14.364 -12.354 1.00 79.19 87 LEU A CA 1
ATOM 668 C C . LEU A 1 87 ? 2.124 -14.729 -11.015 1.00 79.19 87 LEU A C 1
ATOM 670 O O . LEU A 1 87 ? 1.598 -15.578 -10.306 1.00 79.19 87 LEU A O 1
ATOM 674 N N . VAL A 1 88 ? 3.235 -14.087 -10.651 1.00 79.38 88 VAL A N 1
ATOM 675 C CA . VAL A 1 88 ? 3.920 -14.340 -9.376 1.00 79.38 88 VAL A CA 1
ATOM 676 C C . VAL A 1 88 ? 3.066 -13.878 -8.201 1.00 79.38 88 VAL A C 1
ATOM 678 O O . VAL A 1 88 ? 2.993 -14.585 -7.203 1.00 79.38 88 VAL A O 1
ATOM 681 N N . SER A 1 89 ? 2.370 -12.746 -8.329 1.00 76.31 89 SER A N 1
ATOM 682 C CA . SER A 1 89 ? 1.425 -12.297 -7.301 1.00 76.31 89 SER A CA 1
ATOM 683 C C . SER A 1 89 ? 0.222 -13.241 -7.191 1.00 76.31 89 SER A C 1
ATOM 685 O O . SER A 1 89 ? -0.243 -13.497 -6.087 1.00 76.31 89 SER A O 1
ATOM 687 N N . LEU A 1 90 ? -0.254 -13.809 -8.308 1.00 78.75 90 LEU A N 1
ATOM 688 C CA . LEU A 1 90 ? -1.319 -14.818 -8.318 1.00 78.75 90 LEU A CA 1
ATOM 689 C C . LEU A 1 90 ? -0.866 -16.120 -7.648 1.00 78.75 90 LEU A C 1
ATOM 691 O O . LEU A 1 90 ? -1.599 -16.686 -6.847 1.00 78.75 90 LEU A O 1
ATOM 695 N N . LEU A 1 91 ? 0.342 -16.589 -7.970 1.00 81.12 91 LEU A N 1
ATOM 696 C CA . LEU A 1 91 ? 0.928 -17.798 -7.390 1.00 81.12 91 LEU A CA 1
ATOM 697 C C . LEU A 1 91 ? 1.219 -17.622 -5.902 1.00 81.12 91 LEU A C 1
ATOM 699 O O . LEU A 1 91 ? 0.939 -18.518 -5.114 1.00 81.12 91 LEU A O 1
ATOM 703 N N . GLY A 1 92 ? 1.752 -16.470 -5.504 1.00 77.25 92 GLY A N 1
ATOM 704 C CA . GLY A 1 92 ? 1.977 -16.172 -4.099 1.00 77.25 92 GLY A CA 1
ATOM 705 C C . GLY A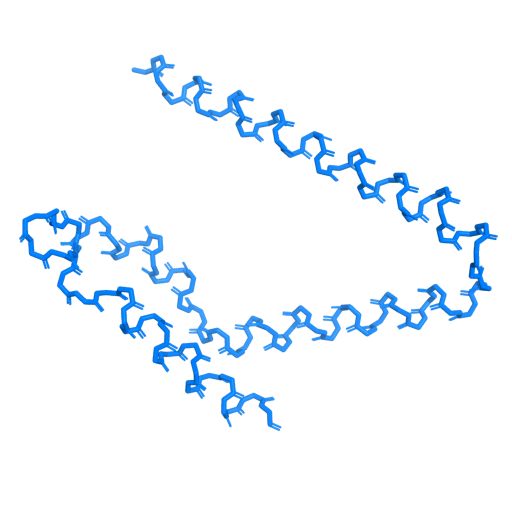 1 92 ? 0.666 -15.992 -3.328 1.00 77.25 92 GLY A C 1
ATOM 706 O O . GLY A 1 92 ? 0.574 -16.462 -2.201 1.00 77.25 92 GLY A O 1
ATOM 707 N N . PHE A 1 93 ? -0.385 -15.441 -3.944 1.00 77.56 93 PHE A N 1
ATOM 708 C CA . PHE A 1 93 ? -1.733 -15.444 -3.368 1.00 77.56 93 PHE A CA 1
ATOM 709 C C . PHE A 1 93 ? -2.291 -16.867 -3.194 1.00 77.56 93 PHE A C 1
ATOM 711 O O . PHE A 1 93 ? -2.818 -17.174 -2.131 1.00 77.56 93 PHE A O 1
ATOM 718 N N . LEU A 1 94 ? -2.121 -17.745 -4.191 1.00 79.75 94 LEU A N 1
ATOM 719 C CA . LEU A 1 94 ? -2.499 -19.168 -4.133 1.00 79.75 94 LEU A CA 1
ATOM 720 C C . LEU A 1 94 ? -1.736 -19.965 -3.066 1.00 79.75 94 LEU A C 1
ATOM 722 O O . LEU A 1 94 ? -2.253 -20.958 -2.577 1.00 79.75 94 LEU A O 1
ATOM 726 N N . LEU A 1 95 ? -0.504 -19.567 -2.744 1.00 76.00 95 LEU A N 1
ATOM 727 C CA . LEU A 1 95 ? 0.315 -20.206 -1.709 1.00 76.00 95 LEU A CA 1
ATOM 728 C C . LEU A 1 95 ? 0.054 -19.646 -0.305 1.00 76.00 95 LEU A C 1
ATOM 730 O O . LEU A 1 95 ? 0.315 -20.335 0.678 1.00 76.00 95 LEU A O 1
ATOM 734 N N . ALA A 1 96 ? -0.377 -18.386 -0.209 1.00 68.81 96 ALA A N 1
ATOM 735 C CA . ALA A 1 96 ? -0.603 -17.690 1.057 1.00 68.81 96 ALA A CA 1
ATOM 736 C C . ALA A 1 96 ? -2.059 -17.761 1.552 1.00 68.81 96 ALA A C 1
ATOM 738 O O . ALA A 1 96 ? -2.295 -17.457 2.722 1.00 68.81 96 ALA A O 1
ATOM 739 N N . THR A 1 97 ? -3.003 -18.115 0.673 1.00 65.94 97 THR A N 1
ATOM 740 C CA . THR A 1 97 ? -4.413 -18.409 0.996 1.00 65.94 97 THR A CA 1
ATOM 741 C C . THR A 1 97 ? -4.564 -19.876 1.359 1.00 65.94 97 THR A C 1
ATOM 743 O O . THR A 1 97 ? -5.244 -20.155 2.369 1.00 65.94 97 THR A O 1
#

Solvent-accessible surface area (backbone atoms only — not comparable to full-atom values): 5399 Å² total; per-residue (Å²): 116,67,68,61,53,53,50,50,52,53,50,52,51,54,52,50,53,50,50,50,54,50,44,50,43,63,72,53,47,40,69,74,76,45,55,74,68,54,54,54,49,52,52,51,53,50,54,50,50,52,53,49,48,51,56,12,33,68,53,46,70,64,49,44,76,68,48,42,74,81,43,66,37,81,92,58,64,30,77,45,52,68,58,52,50,51,51,48,36,52,51,20,40,69,71,65,106

Radius of gyration: 18.73 Å; Cα contacts (8 Å, |Δi|>4): 38; chains: 1; bounding box: 39×39×49 Å

Secondary structure (DSSP, 8-state):
-HHHHHHHHHHHHHHHHHHHHHHIIIIIIHHHHS-HHHHHHHHHHHHHHHHHHHHHTTTHHHHHHHHHHHH--TTTGGGGHHHHHHHHHHHHHHHH-

Foldseek 3Di:
DVVVVVVVVVVVVVVVVVVVVVCCCLVPVDVVPHDPVVSVVVVVVVVVVVVLQCQLQVCVVVVCVVCQVVLPDPVCVSVCSVVVSVVSSVVSNVVSD

Sequence (97 aa):
MGEIQKQSIKGSIYLGLGTLAGFLTNAIVFPRVLQTNQIGLISILLAYTVIFSQIGSLGFNSITTRLFPYFRNAEKKHHGFIGLGVLVSLLGFLLAT

pLDDT: mean 79.58, std 9.92, range [57.28, 94.62]